Protein AF-A0A1E9HM37-F1 (afdb_monomer_lite)

Sequence (121 aa):
MDSTTADEPRATTYAVSVQAWSPYLEVWTVDGTEVTHDKINCLGQKDSVAGTLADSSIRWEGNNPMPGAGPTSPTSIEVTDDSLHVVGERETAVIDLEGQKEQHIDKCKDAGETVGKIVLG

Radius of gyration: 15.79 Å; chains: 1; bounding box: 35×24×61 Å

Secondary structure (DSSP, 8-state):
-------PPPPEEEEEEE-SSS-EEEEEEEETTEEEEEEEETT--EEEEEEEEETTEEEESSS--STT--TTPPEEEEE-SSEEEETT-S-EEES-HHHHHHHHHHHHHHTTPPPPHHHH-

Foldseek 3Di:
DDPPPDPQPDWAKWWAWDQDLWTWIWIWTDRPQKIKIWTQTQQRDIDIWIFGDDPQKTFTPFADPDPPDGGGDIWGWDDDPFWIGTPPDDDITGSCPVVNLVVNNVSCVVSVHHRHVNSVD

pLDDT: mean 89.1, std 13.13, range [44.59, 98.25]

Structure (mmCIF, N/CA/C/O backbone):
data_AF-A0A1E9HM37-F1
#
_entry.id   AF-A0A1E9HM37-F1
#
loop_
_atom_site.group_PDB
_atom_site.id
_atom_site.type_symbol
_atom_site.label_atom_id
_atom_site.label_alt_id
_atom_site.label_comp_id
_atom_site.label_asym_id
_atom_site.label_entity_id
_atom_site.label_seq_id
_atom_site.pdbx_PDB_ins_code
_atom_site.Cartn_x
_atom_site.Cartn_y
_atom_site.Cartn_z
_atom_site.occupancy
_atom_site.B_iso_or_equiv
_atom_site.auth_seq_id
_atom_site.auth_comp_id
_atom_site.auth_asym_id
_atom_site.auth_atom_id
_atom_site.pdbx_PDB_model_num
ATOM 1 N N . MET A 1 1 ? -9.759 -8.325 -40.610 1.00 47.03 1 MET A N 1
ATOM 2 C CA . MET A 1 1 ? -8.505 -8.250 -39.841 1.00 47.03 1 MET A CA 1
ATOM 3 C C . MET A 1 1 ? -8.922 -7.726 -38.488 1.00 47.03 1 MET A C 1
ATOM 5 O O . MET A 1 1 ? -9.104 -6.526 -38.352 1.00 47.03 1 MET A O 1
ATOM 9 N N . ASP A 1 2 ? -9.260 -8.640 -37.581 1.00 44.59 2 ASP A N 1
ATOM 10 C CA . ASP A 1 2 ? -9.585 -8.298 -36.199 1.00 44.59 2 ASP A CA 1
ATOM 11 C C . ASP A 1 2 ? -8.297 -7.840 -35.523 1.00 44.59 2 ASP A C 1
ATOM 13 O O . ASP A 1 2 ? -7.344 -8.610 -35.394 1.00 44.59 2 ASP A O 1
ATOM 17 N N . SER A 1 3 ? -8.246 -6.559 -35.175 1.00 49.66 3 SER A N 1
ATOM 18 C CA . SER A 1 3 ? -7.212 -6.019 -34.308 1.00 49.66 3 SER A CA 1
ATOM 19 C C . SER A 1 3 ? -7.520 -6.490 -32.893 1.00 49.66 3 SER A C 1
ATOM 21 O O . SER A 1 3 ? -8.381 -5.927 -32.224 1.00 49.66 3 SER A O 1
ATOM 23 N N . THR A 1 4 ? -6.835 -7.539 -32.446 1.00 49.56 4 THR A N 1
ATOM 24 C CA . THR A 1 4 ? -6.765 -7.891 -31.029 1.00 49.56 4 THR A CA 1
ATOM 25 C C . THR A 1 4 ? -6.090 -6.732 -30.303 1.00 49.56 4 THR A C 1
ATOM 27 O O . THR A 1 4 ? -4.872 -6.577 -30.374 1.00 49.56 4 THR A O 1
ATOM 30 N N . THR A 1 5 ? -6.877 -5.884 -29.643 1.00 52.84 5 THR A N 1
ATOM 31 C CA . THR A 1 5 ? -6.378 -5.001 -28.589 1.00 52.84 5 THR A CA 1
ATOM 32 C C . THR A 1 5 ? -5.760 -5.917 -27.540 1.00 52.84 5 THR A C 1
ATOM 34 O O . THR A 1 5 ? -6.479 -6.680 -26.898 1.00 52.84 5 THR A O 1
ATOM 37 N N . ALA A 1 6 ? -4.431 -5.939 -27.438 1.00 54.22 6 ALA A N 1
ATOM 38 C CA . ALA A 1 6 ? -3.780 -6.554 -26.293 1.00 54.22 6 ALA A CA 1
ATOM 39 C C . ALA A 1 6 ? -4.310 -5.821 -25.054 1.00 54.22 6 ALA A C 1
ATOM 41 O O . ALA A 1 6 ? -4.203 -4.598 -24.993 1.00 54.22 6 ALA A O 1
ATOM 42 N N . ASP A 1 7 ? -4.964 -6.548 -24.147 1.00 51.91 7 ASP A N 1
ATOM 43 C CA . ASP A 1 7 ? -5.344 -6.047 -22.826 1.00 51.91 7 ASP A CA 1
ATOM 44 C C . ASP A 1 7 ? -4.044 -5.540 -22.189 1.00 51.91 7 ASP A C 1
ATOM 46 O O . ASP A 1 7 ? -3.138 -6.332 -21.913 1.00 51.91 7 ASP A O 1
ATOM 50 N N . GLU A 1 8 ? -3.883 -4.222 -22.072 1.00 56.22 8 GLU A N 1
ATOM 51 C CA . GLU A 1 8 ? -2.783 -3.669 -21.290 1.00 56.22 8 GLU A CA 1
ATOM 52 C C . GLU A 1 8 ? -2.921 -4.242 -19.874 1.00 56.22 8 GLU A C 1
ATOM 54 O O . GLU A 1 8 ? -4.037 -4.248 -19.333 1.00 56.22 8 GLU A O 1
ATOM 59 N N . PRO A 1 9 ? -1.845 -4.792 -19.281 1.00 59.47 9 PRO A N 1
ATOM 60 C CA . PRO A 1 9 ? -1.922 -5.315 -17.930 1.00 59.47 9 PRO A CA 1
ATOM 61 C C . PRO A 1 9 ? -2.391 -4.182 -17.021 1.00 59.47 9 PRO A C 1
ATOM 63 O O . PRO A 1 9 ? -1.741 -3.149 -16.909 1.00 59.47 9 PRO A O 1
ATOM 66 N N . ARG A 1 10 ? -3.572 -4.350 -16.424 1.00 78.56 10 ARG A N 1
ATOM 67 C CA . ARG A 1 10 ? -4.109 -3.369 -15.485 1.00 78.56 10 ARG A CA 1
ATOM 68 C C . ARG A 1 10 ? -3.222 -3.368 -14.246 1.00 78.56 10 ARG A C 1
ATOM 70 O O . ARG A 1 10 ? -2.834 -4.438 -13.776 1.00 78.56 10 ARG A O 1
ATOM 77 N N . ALA A 1 11 ? -2.957 -2.182 -13.704 1.00 92.12 11 ALA A N 1
ATOM 78 C CA . ALA A 1 11 ? -2.282 -2.044 -12.423 1.00 92.12 11 ALA A CA 1
ATOM 79 C C . ALA A 1 11 ? -2.928 -2.963 -11.370 1.00 92.12 11 ALA A C 1
ATOM 81 O O . ALA A 1 11 ? -4.154 -2.996 -11.229 1.00 92.12 11 ALA A O 1
ATOM 82 N N . THR A 1 12 ? -2.101 -3.719 -10.647 1.00 95.75 12 THR A N 1
ATOM 83 C CA . THR A 1 12 ? -2.551 -4.619 -9.579 1.00 95.75 12 THR A CA 1
ATOM 84 C C . THR A 1 12 ? -2.255 -3.990 -8.228 1.00 95.75 12 THR A C 1
ATOM 86 O O . THR A 1 12 ? -1.149 -3.499 -7.994 1.00 95.75 12 THR A O 1
ATOM 89 N N . THR A 1 13 ? -3.246 -3.997 -7.338 1.00 97.31 13 THR A N 1
ATOM 90 C CA . THR A 1 13 ? -3.121 -3.448 -5.988 1.00 97.31 13 THR A CA 1
ATOM 91 C C . THR A 1 13 ? -3.092 -4.571 -4.963 1.00 97.31 13 THR A C 1
ATOM 93 O O . THR A 1 13 ? -3.995 -5.399 -4.936 1.00 97.31 13 THR A O 1
ATOM 96 N N . TYR A 1 14 ? -2.090 -4.547 -4.089 1.00 98.00 14 TYR A N 1
ATOM 97 C CA . TYR A 1 14 ? -1.953 -5.425 -2.934 1.00 98.00 14 TYR A CA 1
ATOM 98 C C . TYR A 1 14 ? -2.011 -4.583 -1.668 1.00 98.00 14 TYR A C 1
ATOM 100 O O . TYR A 1 14 ? -1.506 -3.463 -1.640 1.00 98.00 14 TYR A O 1
ATOM 108 N N . ALA A 1 15 ? -2.599 -5.108 -0.606 1.00 98.12 15 ALA A N 1
ATOM 109 C CA . ALA A 1 15 ? -2.700 -4.408 0.658 1.00 98.12 15 ALA A CA 1
ATOM 110 C C . ALA A 1 15 ? -2.398 -5.326 1.834 1.00 98.12 15 ALA A C 1
ATOM 112 O O . ALA A 1 15 ? -2.667 -6.527 1.790 1.00 98.12 15 ALA A O 1
ATOM 113 N N . VAL A 1 16 ? -1.870 -4.741 2.902 1.00 97.75 16 VAL A N 1
ATOM 114 C CA . VAL A 1 16 ? -1.721 -5.405 4.193 1.00 97.75 16 VAL A CA 1
ATOM 115 C C . VAL A 1 16 ? -1.957 -4.414 5.318 1.00 97.75 16 VAL A C 1
ATOM 117 O O . VAL A 1 16 ? -1.380 -3.332 5.380 1.00 97.75 16 VAL A O 1
ATOM 120 N N . SER A 1 17 ? -2.847 -4.789 6.221 1.00 97.06 17 SER A N 1
ATOM 121 C CA . SER A 1 17 ? -3.071 -4.100 7.476 1.00 97.06 17 SER A CA 1
ATOM 122 C C . SER A 1 17 ? -2.031 -4.581 8.482 1.00 97.06 17 SER A C 1
ATOM 124 O O . SER A 1 17 ? -2.012 -5.761 8.826 1.00 97.06 17 SER A O 1
ATOM 126 N N . VAL A 1 18 ? -1.197 -3.684 8.995 1.00 95.00 18 VAL A N 1
ATOM 127 C CA . VAL A 1 18 ? -0.081 -4.021 9.887 1.00 95.00 18 VAL A CA 1
ATOM 128 C C . VAL A 1 18 ? -0.408 -3.626 11.323 1.00 95.00 18 VAL A C 1
ATOM 130 O O . VAL A 1 18 ? -0.801 -2.488 11.604 1.00 95.00 18 VAL A O 1
ATOM 133 N N . GLN A 1 19 ? -0.222 -4.561 12.259 1.00 92.81 19 GLN A N 1
ATOM 134 C CA . GLN A 1 19 ? -0.304 -4.251 13.688 1.00 92.81 19 GLN A CA 1
ATOM 135 C C . GLN A 1 19 ? 1.036 -3.703 14.187 1.00 92.81 19 GLN A C 1
ATOM 137 O O . GLN A 1 19 ? 2.044 -4.404 14.229 1.00 92.81 19 GLN A O 1
ATOM 142 N N . ALA A 1 20 ? 1.024 -2.464 14.664 1.00 88.44 20 ALA A N 1
ATOM 143 C CA . ALA A 1 20 ? 2.160 -1.837 15.329 1.00 88.44 20 ALA A CA 1
ATOM 144 C C . ALA A 1 20 ? 1.681 -1.051 16.558 1.00 88.44 20 ALA A C 1
ATOM 146 O O . ALA A 1 20 ? 0.507 -1.122 16.923 1.00 88.44 20 ALA A O 1
ATOM 147 N N . TRP A 1 21 ? 2.589 -0.307 17.204 1.00 86.56 21 TRP A N 1
ATOM 148 C CA . TRP A 1 21 ? 2.214 0.634 18.273 1.00 86.56 21 TRP A CA 1
ATOM 149 C C . TRP A 1 21 ? 1.161 1.642 17.782 1.00 86.56 21 TRP A C 1
ATOM 151 O O . TRP A 1 21 ? 0.275 2.014 18.540 1.00 86.56 21 TRP A O 1
ATOM 161 N N . SER A 1 22 ? 1.272 2.021 16.505 1.00 90.56 22 SER A N 1
ATOM 162 C CA . SER A 1 22 ? 0.302 2.798 15.751 1.00 90.56 22 SER A CA 1
ATOM 163 C C . SER A 1 22 ? 0.025 2.039 14.452 1.00 90.56 22 SER A C 1
ATOM 165 O O . SER A 1 22 ? 0.944 1.923 13.631 1.00 90.56 22 SER A O 1
ATOM 167 N N . PRO A 1 23 ? -1.156 1.407 14.307 1.00 95.19 23 PRO A N 1
ATOM 168 C CA . PRO A 1 23 ? -1.494 0.607 13.136 1.00 95.19 23 PRO A CA 1
ATOM 169 C C . PRO A 1 23 ? -1.451 1.413 11.840 1.00 95.19 23 PRO A C 1
ATOM 171 O O . PRO A 1 23 ? -1.726 2.613 11.809 1.00 95.19 23 PRO A O 1
ATOM 174 N N . TYR A 1 24 ? -1.156 0.728 10.742 1.00 95.31 24 TYR A N 1
ATOM 175 C CA . TYR A 1 24 ? -1.159 1.323 9.410 1.00 95.31 24 TYR A CA 1
ATOM 176 C C . TYR A 1 24 ? -1.587 0.304 8.357 1.00 95.31 24 TYR A C 1
ATOM 178 O O . TYR A 1 24 ? -1.497 -0.903 8.569 1.00 95.31 24 TYR A O 1
ATOM 186 N N . LEU A 1 25 ? -2.079 0.809 7.234 1.00 97.06 25 LEU A N 1
ATOM 187 C CA . LEU A 1 25 ? -2.363 0.046 6.031 1.00 97.06 25 LEU A CA 1
ATOM 188 C C . LEU A 1 25 ? -1.253 0.331 5.021 1.00 97.06 25 LEU A C 1
ATOM 190 O O . LEU A 1 25 ? -1.036 1.488 4.659 1.00 97.06 25 LEU A O 1
ATOM 194 N N . GLU A 1 26 ? -0.560 -0.708 4.575 1.00 97.06 26 GLU A N 1
ATOM 195 C CA . GLU A 1 26 ? 0.307 -0.623 3.404 1.00 97.06 26 GLU A CA 1
ATOM 196 C C . GLU A 1 26 ? -0.496 -0.974 2.160 1.00 97.06 26 GLU A C 1
ATOM 198 O O . GLU A 1 26 ? -1.248 -1.952 2.150 1.00 97.06 26 GLU A O 1
ATOM 203 N N . VAL A 1 27 ? -0.329 -0.177 1.110 1.00 97.81 27 VAL A N 1
ATOM 204 C CA . VAL A 1 27 ? -0.926 -0.411 -0.201 1.00 97.81 27 VAL A CA 1
ATOM 205 C C . VAL A 1 27 ? 0.168 -0.329 -1.253 1.00 97.81 27 VAL A C 1
ATOM 207 O O . VAL A 1 27 ? 0.852 0.681 -1.393 1.00 97.81 27 VAL A O 1
ATOM 210 N N . TRP A 1 28 ? 0.309 -1.406 -2.009 1.00 97.75 28 TRP A N 1
ATOM 211 C CA . TRP A 1 28 ? 1.273 -1.577 -3.080 1.00 97.75 28 TRP A CA 1
ATOM 212 C C . TRP A 1 28 ? 0.518 -1.575 -4.399 1.00 97.75 28 TRP A C 1
ATOM 214 O O . TRP A 1 28 ? -0.363 -2.403 -4.597 1.00 97.75 28 TRP A O 1
ATOM 224 N N . THR A 1 29 ? 0.849 -0.667 -5.307 1.00 97.38 29 THR A N 1
ATOM 225 C CA . THR A 1 29 ? 0.313 -0.678 -6.673 1.00 97.38 29 THR A CA 1
ATOM 226 C C . THR A 1 29 ? 1.446 -0.990 -7.630 1.00 97.38 29 THR A C 1
ATOM 228 O O . THR A 1 29 ? 2.437 -0.266 -7.634 1.00 97.38 29 THR A O 1
ATOM 231 N N . VAL A 1 30 ? 1.304 -2.061 -8.408 1.00 96.44 30 VAL A N 1
ATOM 232 C CA . VAL A 1 30 ? 2.281 -2.505 -9.408 1.00 96.44 30 VAL A CA 1
ATOM 233 C C . VAL A 1 30 ? 1.658 -2.365 -10.793 1.00 96.44 30 VAL A C 1
ATOM 235 O O . VAL A 1 30 ? 0.661 -3.024 -11.089 1.00 96.44 30 VAL A O 1
ATOM 238 N N . ASP A 1 31 ? 2.243 -1.510 -11.627 1.00 95.44 31 ASP A N 1
ATOM 239 C CA . ASP A 1 31 ? 1.837 -1.258 -13.010 1.00 95.44 31 ASP A CA 1
ATOM 240 C C . ASP A 1 31 ? 3.029 -1.502 -13.946 1.00 95.44 31 ASP A C 1
ATOM 242 O O . ASP A 1 31 ? 3.923 -0.669 -14.109 1.00 95.44 31 ASP A O 1
ATOM 246 N N . GLY A 1 32 ? 3.116 -2.723 -14.480 1.00 93.00 32 GLY A N 1
ATOM 247 C CA . GLY A 1 32 ? 4.301 -3.184 -15.197 1.00 93.00 32 GLY A CA 1
ATOM 248 C C . GLY A 1 32 ? 5.551 -3.130 -14.311 1.00 93.00 32 GLY A C 1
ATOM 249 O O . GLY A 1 32 ? 5.715 -3.942 -13.402 1.00 93.00 32 GLY A O 1
ATOM 250 N N . THR A 1 33 ? 6.453 -2.188 -14.594 1.00 95.62 33 THR A N 1
ATOM 251 C CA . THR A 1 33 ? 7.668 -1.953 -13.795 1.00 95.62 33 THR A CA 1
ATOM 252 C C . THR A 1 33 ? 7.514 -0.832 -12.773 1.00 95.62 33 THR A C 1
ATOM 254 O O . THR A 1 33 ? 8.407 -0.640 -11.954 1.00 95.62 33 THR A O 1
ATOM 257 N N . GLU A 1 34 ? 6.442 -0.050 -12.830 1.00 97.00 34 GLU A N 1
ATOM 258 C CA . GLU A 1 34 ? 6.213 1.049 -11.898 1.00 97.00 34 GLU A CA 1
ATOM 259 C C . GLU A 1 34 ? 5.575 0.514 -10.617 1.00 97.00 34 GLU A C 1
ATOM 261 O O . GLU A 1 34 ? 4.646 -0.294 -10.651 1.00 97.00 34 GLU A O 1
ATOM 266 N N . VAL A 1 35 ? 6.093 0.950 -9.470 1.00 97.38 35 VAL A N 1
ATOM 267 C CA . VAL A 1 35 ? 5.571 0.580 -8.155 1.00 97.38 35 VAL A CA 1
ATOM 268 C C . VAL A 1 35 ? 5.285 1.837 -7.356 1.00 97.38 35 VAL A C 1
ATOM 270 O O . VAL A 1 35 ? 6.133 2.715 -7.245 1.00 97.38 35 VAL A O 1
ATOM 273 N N . THR A 1 36 ? 4.109 1.905 -6.746 1.00 97.62 36 THR A N 1
ATOM 274 C CA . THR A 1 36 ? 3.806 2.880 -5.694 1.00 97.62 36 THR A CA 1
ATOM 275 C C . THR A 1 36 ? 3.569 2.142 -4.389 1.00 97.62 36 THR A C 1
ATOM 277 O O . THR A 1 36 ? 2.794 1.187 -4.353 1.00 97.62 36 THR A O 1
ATOM 280 N N . HIS A 1 37 ? 4.220 2.594 -3.322 1.00 97.62 37 HIS A N 1
ATOM 281 C CA . HIS A 1 37 ? 3.988 2.134 -1.961 1.00 97.62 37 HIS A CA 1
ATOM 282 C C . HIS A 1 37 ? 3.406 3.270 -1.126 1.00 97.62 37 HIS A C 1
ATOM 284 O O . HIS A 1 37 ? 4.058 4.293 -0.906 1.00 97.62 37 HIS A O 1
ATOM 290 N N . ASP A 1 38 ? 2.183 3.066 -0.655 1.00 97.31 38 ASP A N 1
ATOM 291 C CA . ASP A 1 38 ? 1.465 3.973 0.223 1.00 97.31 38 ASP A CA 1
ATOM 292 C C . ASP A 1 38 ? 1.400 3.385 1.632 1.00 97.31 38 ASP A C 1
ATOM 294 O O . ASP A 1 38 ? 0.958 2.254 1.825 1.00 97.31 38 ASP A O 1
ATOM 298 N N . LYS A 1 39 ? 1.765 4.186 2.632 1.00 96.25 39 LYS A N 1
ATOM 299 C CA . LYS A 1 39 ? 1.545 3.890 4.046 1.00 96.25 39 LYS A CA 1
ATOM 300 C C . LYS A 1 39 ? 0.488 4.834 4.593 1.00 96.25 39 LYS A C 1
ATOM 302 O O . LYS A 1 39 ? 0.682 6.049 4.604 1.00 96.25 39 LYS A O 1
ATOM 307 N N . ILE A 1 40 ? -0.633 4.275 5.034 1.00 96.00 40 ILE A N 1
ATOM 308 C CA . ILE A 1 40 ? -1.802 5.025 5.495 1.00 96.00 40 ILE A CA 1
ATOM 309 C C . ILE A 1 40 ? -1.983 4.779 6.989 1.00 96.00 40 ILE A C 1
ATOM 311 O O . ILE A 1 40 ? -2.096 3.635 7.419 1.00 96.00 40 ILE A O 1
ATOM 315 N N . ASN A 1 41 ? -1.997 5.840 7.792 1.00 95.00 41 ASN A N 1
ATOM 316 C CA . ASN A 1 41 ? -2.233 5.724 9.232 1.00 95.00 41 ASN A CA 1
ATOM 317 C C . ASN A 1 41 ? -3.731 5.747 9.583 1.00 95.00 41 ASN A C 1
ATOM 319 O O . ASN A 1 41 ? -4.578 6.034 8.736 1.00 95.00 41 ASN A O 1
ATOM 323 N N . CYS A 1 42 ? -4.057 5.535 10.860 1.00 94.19 42 CYS A N 1
ATOM 324 C CA . CYS A 1 42 ? -5.438 5.540 11.351 1.00 94.19 42 CYS A CA 1
ATOM 325 C C . CYS A 1 42 ? -6.212 6.842 11.068 1.00 94.19 42 CYS A C 1
ATOM 327 O O . CYS A 1 42 ? -7.437 6.819 10.963 1.00 94.19 42 CYS A O 1
ATOM 329 N N . LEU A 1 43 ? -5.529 7.980 10.891 1.00 93.25 43 LEU A N 1
ATOM 330 C CA . LEU A 1 43 ? -6.150 9.262 10.533 1.00 93.25 43 LEU A CA 1
ATOM 331 C C . LEU A 1 43 ? -6.440 9.396 9.027 1.00 93.25 43 LEU A C 1
ATOM 333 O O . LEU A 1 43 ? -7.070 10.372 8.613 1.00 93.25 43 LEU A O 1
ATOM 337 N N . GLY A 1 44 ? -5.996 8.439 8.210 1.00 91.38 44 GLY A N 1
ATOM 338 C CA . GLY A 1 44 ? -6.076 8.483 6.752 1.00 91.38 44 GLY A CA 1
ATOM 339 C C . GLY A 1 44 ? -4.995 9.346 6.107 1.00 91.38 44 GLY A C 1
ATOM 340 O O . GLY A 1 44 ? -5.108 9.689 4.931 1.00 91.38 44 GLY A O 1
ATOM 341 N N . GLN A 1 45 ? -3.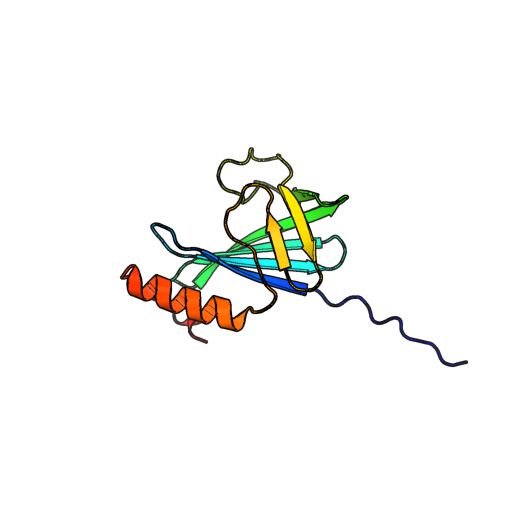962 9.734 6.859 1.00 93.44 45 GLN A N 1
ATOM 342 C CA . GLN A 1 45 ? -2.805 10.417 6.288 1.00 93.44 45 GLN A CA 1
ATOM 343 C C . GLN A 1 45 ? -1.951 9.396 5.551 1.00 93.44 45 GLN A C 1
ATOM 345 O O . GLN A 1 45 ? -1.745 8.290 6.050 1.00 93.44 45 GLN A O 1
ATOM 350 N N . LYS A 1 46 ? -1.475 9.787 4.371 1.00 94.75 46 LYS A N 1
ATOM 351 C CA . LYS A 1 46 ? -0.801 8.904 3.431 1.00 94.75 46 LYS A CA 1
ATOM 352 C C . LYS A 1 46 ? 0.600 9.408 3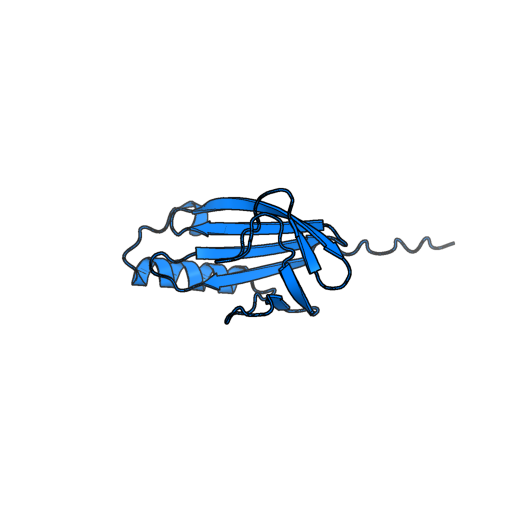.124 1.00 94.75 46 LYS A C 1
ATOM 354 O O . LYS A 1 46 ? 0.741 10.514 2.604 1.00 94.75 46 LYS A O 1
ATOM 359 N N . ASP A 1 47 ? 1.583 8.552 3.365 1.00 95.38 47 ASP A N 1
ATOM 360 C CA . ASP A 1 47 ? 2.955 8.722 2.897 1.00 95.38 47 ASP A CA 1
ATOM 361 C C . ASP A 1 47 ? 3.169 7.817 1.681 1.00 95.38 47 ASP A C 1
ATOM 363 O O . ASP A 1 47 ? 2.951 6.611 1.766 1.00 95.38 47 ASP A O 1
ATOM 367 N N . SER A 1 48 ? 3.559 8.400 0.547 1.00 96.31 48 SER A N 1
ATOM 368 C CA . SER A 1 48 ? 3.656 7.708 -0.743 1.00 96.31 48 SER A CA 1
ATOM 369 C C . SER A 1 48 ? 5.084 7.746 -1.271 1.00 96.31 48 SER A C 1
ATOM 371 O O . SER A 1 48 ? 5.706 8.811 -1.277 1.00 96.31 48 SER A O 1
ATOM 373 N N . VAL A 1 49 ? 5.597 6.602 -1.724 1.00 96.56 49 VAL A N 1
ATOM 374 C CA . VAL A 1 49 ? 6.919 6.485 -2.352 1.00 96.56 49 VAL A CA 1
ATOM 375 C C . VAL A 1 49 ? 6.797 5.679 -3.641 1.00 96.56 49 VAL A C 1
ATOM 377 O O . VAL A 1 49 ? 6.252 4.576 -3.645 1.00 96.56 49 VAL A O 1
ATOM 380 N N . ALA A 1 50 ? 7.320 6.231 -4.733 1.00 97.44 50 ALA A N 1
ATOM 381 C CA . ALA A 1 50 ? 7.394 5.556 -6.022 1.00 97.44 50 ALA A CA 1
ATOM 382 C C . ALA A 1 50 ? 8.693 4.751 -6.148 1.00 97.44 50 ALA A C 1
ATOM 384 O O . ALA A 1 50 ? 9.698 5.049 -5.500 1.00 97.44 50 ALA A O 1
ATOM 385 N N . GLY A 1 51 ? 8.695 3.732 -6.995 1.00 96.88 51 GLY A N 1
ATOM 386 C CA . GLY A 1 51 ? 9.865 2.924 -7.291 1.00 96.88 51 GLY A CA 1
ATOM 387 C C . GLY A 1 51 ? 9.734 2.176 -8.609 1.00 96.88 51 GLY A C 1
ATOM 388 O O . GLY A 1 51 ? 8.679 2.141 -9.236 1.00 96.88 51 GLY A O 1
ATOM 389 N N . THR A 1 52 ? 10.835 1.562 -9.024 1.00 97.50 52 THR A N 1
ATOM 390 C CA . THR A 1 52 ? 10.904 0.738 -10.231 1.00 97.50 52 THR A CA 1
ATOM 391 C C . THR A 1 52 ? 11.232 -0.701 -9.860 1.00 97.50 52 THR A C 1
ATOM 393 O O . THR A 1 52 ? 12.248 -0.953 -9.209 1.00 97.50 52 THR A O 1
ATOM 396 N N . LEU A 1 53 ? 10.392 -1.638 -10.292 1.00 96.31 53 LEU A N 1
ATOM 397 C CA . LEU A 1 53 ? 10.584 -3.077 -10.167 1.00 96.31 53 LEU A CA 1
ATOM 398 C C . LEU A 1 53 ? 11.454 -3.609 -11.314 1.00 96.31 53 LEU A C 1
ATOM 400 O O . LEU A 1 53 ? 11.124 -3.450 -12.488 1.00 96.31 53 LEU A O 1
ATOM 404 N N . ALA A 1 54 ? 12.548 -4.280 -10.963 1.00 94.44 54 ALA A N 1
ATOM 405 C CA . ALA A 1 54 ? 13.399 -5.035 -11.875 1.00 94.44 54 ALA A CA 1
ATOM 406 C C . ALA A 1 54 ? 13.917 -6.296 -11.170 1.00 94.44 54 ALA A C 1
ATOM 408 O O . ALA A 1 54 ? 14.367 -6.219 -10.029 1.00 94.44 54 ALA A O 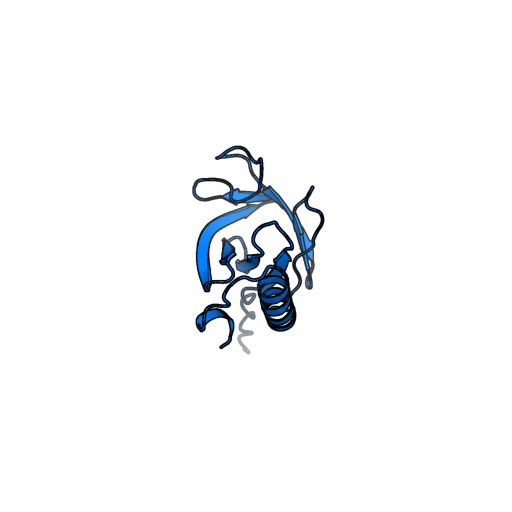1
ATOM 409 N N . ASP A 1 55 ? 13.852 -7.452 -11.834 1.00 91.00 55 ASP A N 1
ATOM 410 C CA . ASP A 1 55 ? 14.385 -8.730 -11.332 1.00 91.00 55 ASP A CA 1
ATOM 411 C C . ASP A 1 55 ? 13.961 -9.069 -9.886 1.00 91.00 55 ASP A C 1
ATOM 413 O O . ASP A 1 55 ? 14.769 -9.499 -9.065 1.00 91.00 55 ASP A O 1
ATOM 417 N N . SER A 1 56 ? 12.674 -8.884 -9.565 1.00 94.38 56 SER A N 1
ATOM 418 C CA . SER A 1 56 ? 12.105 -9.108 -8.217 1.00 94.38 56 SER A CA 1
ATOM 419 C C . SER A 1 56 ? 12.657 -8.166 -7.137 1.00 94.38 56 SER A C 1
ATOM 421 O O . SER A 1 56 ? 12.651 -8.468 -5.943 1.00 94.38 56 SER A O 1
ATOM 423 N N . SER A 1 57 ? 13.148 -6.997 -7.545 1.00 96.38 57 SER A N 1
ATOM 424 C CA . SER A 1 57 ? 13.671 -5.982 -6.646 1.00 96.38 57 SER A CA 1
ATOM 425 C C . SER A 1 57 ? 13.157 -4.593 -7.004 1.00 96.38 57 SER A C 1
ATOM 427 O O . SER A 1 57 ? 13.143 -4.204 -8.169 1.00 96.38 57 SER A O 1
ATOM 429 N N . ILE A 1 58 ? 12.742 -3.829 -5.997 1.00 97.25 58 ILE A N 1
ATOM 430 C CA . ILE A 1 58 ? 12.290 -2.451 -6.162 1.00 97.25 58 ILE A CA 1
ATOM 431 C C . ILE A 1 58 ? 13.435 -1.505 -5.836 1.00 97.25 58 ILE A C 1
ATOM 433 O O . ILE A 1 58 ? 14.023 -1.548 -4.750 1.00 97.25 58 ILE A O 1
ATOM 437 N N . ARG A 1 59 ? 13.703 -0.589 -6.762 1.00 96.50 59 ARG A N 1
ATOM 438 C CA . ARG A 1 59 ? 14.536 0.584 -6.528 1.00 96.50 59 ARG A CA 1
ATOM 439 C C . ARG A 1 59 ? 13.647 1.802 -6.306 1.00 96.50 59 ARG A C 1
ATOM 441 O O . ARG A 1 59 ? 12.944 2.218 -7.218 1.00 96.50 59 ARG A O 1
ATOM 448 N N . TRP A 1 60 ? 13.707 2.374 -5.110 1.00 96.12 60 TRP A N 1
ATOM 449 C CA . TRP A 1 60 ? 12.858 3.497 -4.716 1.00 96.12 60 TRP A CA 1
ATOM 450 C C . TRP A 1 60 ? 13.350 4.843 -5.247 1.00 96.12 60 TRP A C 1
ATOM 452 O O . TRP A 1 60 ? 14.553 5.117 -5.313 1.00 96.12 60 TRP A O 1
ATOM 462 N N . GLU A 1 61 ? 12.396 5.706 -5.572 1.00 93.75 61 GLU A N 1
ATOM 463 C CA . GLU A 1 61 ? 12.594 7.125 -5.821 1.00 93.75 61 GLU A CA 1
ATOM 464 C C . GLU A 1 61 ? 12.701 7.851 -4.475 1.00 93.75 61 GLU A C 1
ATOM 466 O O . GLU A 1 61 ? 11.723 8.316 -3.895 1.00 93.75 61 GLU A O 1
ATOM 471 N N . GLY A 1 62 ? 13.919 7.914 -3.941 1.00 89.69 62 GLY A N 1
ATOM 472 C CA . GLY A 1 62 ? 14.196 8.546 -2.653 1.00 89.69 62 GLY A CA 1
ATOM 473 C C . GLY A 1 62 ? 14.508 7.529 -1.565 1.00 89.69 62 GLY A C 1
ATOM 474 O O . GLY A 1 62 ? 15.238 6.571 -1.809 1.00 89.69 62 GLY A O 1
ATOM 475 N N . ASN A 1 63 ? 14.020 7.784 -0.350 1.00 91.56 63 ASN A N 1
ATOM 476 C CA . ASN A 1 63 ? 14.288 6.915 0.792 1.00 91.56 63 ASN A CA 1
ATOM 477 C C . ASN A 1 63 ? 13.485 5.620 0.675 1.00 91.56 63 ASN A C 1
ATOM 479 O O . ASN A 1 63 ? 12.275 5.663 0.461 1.00 91.56 63 ASN A O 1
ATOM 483 N N . ASN A 1 64 ? 14.148 4.486 0.893 1.00 93.50 64 ASN A N 1
ATOM 484 C CA . ASN A 1 64 ? 13.470 3.203 1.016 1.00 93.50 64 ASN A CA 1
ATOM 485 C C . ASN A 1 64 ? 12.428 3.257 2.162 1.00 93.50 64 ASN A C 1
ATOM 487 O O . ASN A 1 64 ? 12.807 3.567 3.296 1.00 93.50 64 ASN A O 1
ATOM 491 N N . PRO A 1 65 ? 11.136 2.977 1.889 1.00 91.62 65 PRO A N 1
ATOM 492 C CA . PRO A 1 65 ? 10.074 3.027 2.891 1.00 91.62 65 PRO A CA 1
ATOM 493 C C . PRO A 1 65 ? 10.085 1.843 3.874 1.00 91.62 65 PRO A C 1
ATOM 495 O O . PRO A 1 65 ? 9.340 1.870 4.854 1.00 91.62 65 PRO A O 1
ATOM 498 N N . MET A 1 66 ? 10.907 0.816 3.640 1.00 91.06 66 MET A N 1
ATOM 499 C CA . MET A 1 66 ? 10.968 -0.378 4.483 1.00 91.06 66 MET A CA 1
ATOM 500 C C . MET A 1 66 ? 11.703 -0.119 5.808 1.00 91.06 66 MET A C 1
ATOM 502 O O . MET A 1 66 ? 12.775 0.503 5.817 1.00 91.06 66 MET A O 1
ATOM 506 N N . PRO A 1 67 ? 11.184 -0.618 6.945 1.00 84.12 67 PRO A N 1
ATOM 507 C CA . PRO A 1 67 ? 11.820 -0.445 8.246 1.00 84.12 67 PRO A CA 1
ATOM 508 C C . PRO A 1 67 ? 13.258 -0.983 8.276 1.00 84.12 67 PRO A C 1
ATOM 510 O O . PRO A 1 67 ? 13.530 -2.125 7.925 1.00 84.12 67 PRO A O 1
ATOM 513 N N . GLY A 1 68 ? 14.207 -0.163 8.732 1.00 82.88 68 GLY A N 1
ATOM 514 C CA . GLY A 1 68 ? 15.609 -0.576 8.888 1.00 82.88 68 GLY A CA 1
ATOM 515 C C . GLY A 1 68 ? 16.407 -0.696 7.583 1.00 82.88 68 GLY A C 1
ATOM 516 O O . GLY A 1 68 ? 17.608 -0.971 7.644 1.00 82.88 68 GLY A O 1
ATOM 517 N N . ALA A 1 69 ? 15.794 -0.445 6.423 1.00 86.62 69 ALA A N 1
ATOM 518 C CA . ALA A 1 69 ? 16.508 -0.381 5.157 1.00 86.62 69 ALA A CA 1
ATOM 519 C C . ALA A 1 69 ? 17.383 0.882 5.070 1.00 86.62 69 ALA A C 1
ATOM 521 O O . ALA A 1 69 ? 17.042 1.955 5.574 1.00 86.62 69 ALA A O 1
ATOM 522 N N . GLY A 1 70 ? 18.535 0.765 4.403 1.00 84.75 70 GLY A N 1
ATOM 523 C CA . GLY A 1 70 ? 19.347 1.931 4.067 1.00 84.75 70 GLY A CA 1
ATOM 524 C C . GLY A 1 70 ? 18.632 2.811 3.028 1.00 84.75 70 GLY A C 1
ATOM 525 O O . GLY A 1 70 ? 17.946 2.260 2.167 1.00 84.75 70 GLY A O 1
ATOM 526 N N . PRO A 1 71 ? 18.838 4.146 3.023 1.00 83.06 71 PRO A N 1
ATOM 527 C CA . PRO A 1 71 ? 18.082 5.082 2.181 1.00 83.06 71 PRO A CA 1
ATOM 528 C C . PRO A 1 71 ? 18.003 4.703 0.699 1.00 83.06 71 PRO A C 1
ATOM 530 O O . PRO A 1 71 ? 16.966 4.881 0.083 1.00 83.06 71 PRO A O 1
ATOM 533 N N . THR A 1 72 ? 19.078 4.149 0.139 1.00 83.56 72 THR A N 1
ATOM 534 C CA . THR A 1 72 ? 19.186 3.772 -1.280 1.00 83.56 72 THR A CA 1
ATOM 535 C C . THR A 1 72 ? 19.240 2.261 -1.506 1.00 83.56 72 THR A C 1
ATOM 537 O O . THR A 1 72 ? 19.552 1.812 -2.610 1.00 83.56 72 THR A O 1
ATOM 540 N N . SER A 1 73 ? 18.998 1.463 -0.461 1.00 91.56 73 SER A N 1
ATOM 541 C CA . SER A 1 73 ? 18.996 0.004 -0.588 1.00 91.56 73 SER A CA 1
ATOM 542 C C . SER A 1 73 ? 17.770 -0.433 -1.385 1.00 91.56 73 SER A C 1
ATOM 544 O O . SER A 1 73 ? 16.693 0.122 -1.164 1.00 91.56 73 SER A O 1
ATOM 546 N N . PRO A 1 74 ? 17.897 -1.402 -2.300 1.00 93.69 74 PRO A N 1
ATOM 547 C CA . PRO A 1 74 ? 16.736 -1.955 -2.973 1.00 93.69 74 PRO A CA 1
ATOM 548 C C . PRO A 1 74 ? 15.919 -2.834 -2.012 1.00 93.69 74 PRO A C 1
ATOM 550 O O . PRO A 1 74 ? 16.458 -3.369 -1.040 1.00 93.69 74 PRO A O 1
ATOM 553 N N . THR A 1 75 ? 14.629 -3.002 -2.295 1.00 96.25 75 THR A N 1
ATOM 554 C CA . THR A 1 75 ? 13.743 -3.925 -1.567 1.00 96.25 75 THR A CA 1
ATOM 555 C C . THR A 1 75 ? 13.548 -5.184 -2.397 1.00 96.25 75 THR A C 1
ATOM 557 O O . THR A 1 75 ? 13.131 -5.093 -3.545 1.00 96.25 75 THR A O 1
ATOM 560 N N . SER A 1 76 ? 13.854 -6.358 -1.848 1.00 96.50 76 SER A N 1
ATOM 561 C CA . SER A 1 76 ? 13.578 -7.631 -2.533 1.00 96.50 76 SER A CA 1
ATOM 562 C C . SER A 1 76 ? 12.135 -8.050 -2.275 1.00 96.50 76 SER A C 1
ATOM 564 O O . SER A 1 76 ? 11.683 -7.988 -1.130 1.00 96.50 76 SER A O 1
ATOM 566 N N . ILE A 1 77 ? 11.428 -8.463 -3.322 1.00 96.75 77 ILE A N 1
ATOM 567 C CA . ILE A 1 77 ? 10.023 -8.863 -3.250 1.00 96.75 77 ILE A CA 1
ATOM 568 C C . ILE A 1 77 ? 9.786 -10.181 -3.983 1.00 96.75 77 ILE A C 1
ATOM 570 O O . ILE A 1 77 ? 10.517 -10.535 -4.901 1.00 96.75 77 ILE A O 1
ATOM 574 N N . GLU A 1 78 ? 8.714 -10.863 -3.618 1.00 96.62 78 GLU A N 1
ATOM 575 C CA . GLU A 1 78 ? 8.142 -11.987 -4.347 1.00 96.62 78 GLU A CA 1
ATOM 576 C C . GLU A 1 78 ? 6.698 -11.612 -4.689 1.00 96.62 78 GLU A C 1
ATOM 578 O O . GLU A 1 78 ? 5.933 -11.238 -3.801 1.00 96.62 78 GLU A O 1
ATOM 583 N N . VAL A 1 79 ? 6.335 -11.650 -5.973 1.00 93.75 79 VAL A N 1
ATOM 584 C CA . VAL A 1 79 ? 4.998 -11.260 -6.450 1.00 93.75 79 VAL A CA 1
ATOM 585 C C . VAL A 1 79 ? 4.346 -12.448 -7.144 1.00 93.75 79 VAL A C 1
ATOM 587 O O . VAL A 1 79 ? 4.948 -13.067 -8.024 1.00 93.75 79 VAL A O 1
ATOM 590 N N . THR A 1 80 ? 3.115 -12.745 -6.749 1.00 93.25 80 THR A N 1
ATOM 591 C CA . THR A 1 80 ? 2.196 -13.683 -7.402 1.00 93.25 80 THR A CA 1
ATOM 592 C C . THR A 1 80 ? 0.964 -12.925 -7.891 1.00 93.25 80 THR A C 1
ATOM 594 O O . THR A 1 80 ? 0.795 -11.748 -7.590 1.00 93.25 80 THR A O 1
ATOM 597 N N . ASP A 1 81 ? 0.073 -13.601 -8.616 1.00 90.75 81 ASP A N 1
ATOM 598 C CA . ASP A 1 81 ? -1.167 -12.985 -9.114 1.00 90.75 81 ASP A CA 1
ATOM 599 C C . ASP A 1 81 ? -2.088 -12.474 -7.982 1.00 90.75 81 ASP A C 1
ATOM 601 O O . ASP A 1 81 ? -2.939 -11.616 -8.208 1.00 90.75 81 ASP A O 1
ATOM 605 N N . ASP A 1 82 ? -1.945 -13.010 -6.766 1.00 95.31 82 ASP A N 1
ATOM 606 C CA . ASP A 1 82 ? -2.805 -12.742 -5.610 1.00 95.31 82 ASP A CA 1
ATOM 607 C C . ASP A 1 82 ? -2.085 -12.116 -4.406 1.00 95.31 82 ASP A C 1
ATOM 609 O O . ASP A 1 82 ? -2.751 -11.659 -3.468 1.00 95.31 82 ASP A O 1
ATOM 613 N N . SER A 1 83 ? -0.749 -12.069 -4.414 1.00 96.56 83 SER A N 1
ATOM 614 C CA . SER A 1 83 ? 0.032 -11.626 -3.263 1.00 96.56 83 SER A CA 1
ATOM 615 C C .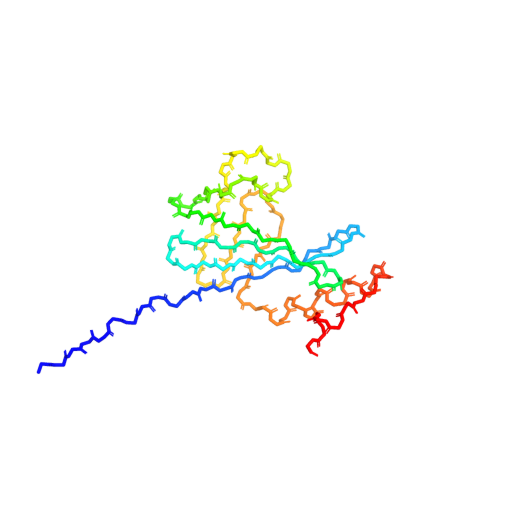 SER A 1 83 ? 1.361 -10.949 -3.611 1.00 96.56 83 SER A C 1
ATOM 617 O O . SER A 1 83 ? 1.962 -11.187 -4.656 1.00 96.56 83 SER A O 1
ATOM 619 N N . LEU A 1 84 ? 1.838 -10.111 -2.691 1.00 97.44 84 LEU A N 1
ATOM 620 C CA . LEU A 1 84 ? 3.153 -9.484 -2.711 1.00 97.44 84 LEU A CA 1
ATOM 621 C C . LEU A 1 84 ? 3.801 -9.656 -1.337 1.00 97.44 84 LEU A C 1
ATOM 623 O O . LEU A 1 84 ? 3.283 -9.186 -0.322 1.00 97.44 84 LEU A O 1
ATOM 627 N N . HIS A 1 85 ? 4.953 -10.318 -1.304 1.00 96.88 85 HIS A N 1
ATOM 628 C CA . HIS A 1 85 ? 5.743 -10.531 -0.099 1.00 96.88 85 HIS A CA 1
ATOM 629 C C . HIS A 1 85 ? 7.057 -9.753 -0.178 1.00 96.88 85 HIS A C 1
ATOM 631 O O . HIS A 1 85 ? 7.806 -9.878 -1.144 1.00 96.88 85 HIS A O 1
ATOM 637 N N . VAL A 1 86 ? 7.359 -8.958 0.849 1.00 95.12 86 VAL A N 1
ATOM 638 C CA . VAL A 1 86 ? 8.674 -8.329 1.003 1.00 95.12 86 VAL A CA 1
ATOM 639 C C . VAL A 1 86 ? 9.588 -9.294 1.750 1.00 95.12 86 VAL A C 1
ATOM 641 O O . VAL A 1 86 ? 9.283 -9.713 2.866 1.00 95.12 86 VAL A O 1
ATOM 644 N N . VAL A 1 87 ? 10.737 -9.625 1.161 1.00 92.56 87 VAL A N 1
ATOM 645 C CA . VAL A 1 87 ? 11.676 -10.582 1.759 1.00 92.56 87 VAL A CA 1
ATOM 646 C C . VAL A 1 87 ? 12.187 -10.051 3.100 1.00 92.56 87 VAL A C 1
ATOM 648 O O . VAL A 1 87 ? 12.856 -9.019 3.161 1.00 92.56 87 VAL A O 1
ATOM 651 N N . GLY A 1 88 ? 11.919 -10.800 4.171 1.00 88.06 88 GLY A N 1
ATOM 652 C CA . GLY A 1 88 ? 12.322 -10.461 5.539 1.00 88.06 88 GLY A CA 1
ATOM 653 C C . GLY A 1 88 ? 11.218 -9.823 6.385 1.00 88.06 88 GLY A C 1
ATOM 654 O O . GLY A 1 88 ? 11.362 -9.779 7.609 1.00 88.06 88 GLY A O 1
ATOM 655 N N . GLU A 1 89 ? 10.110 -9.407 5.772 1.00 89.44 89 GLU A N 1
ATOM 656 C CA . GLU A 1 89 ? 8.909 -8.995 6.495 1.00 89.44 89 GLU A CA 1
ATOM 657 C C . GLU A 1 89 ? 8.073 -10.209 6.916 1.00 89.44 89 GLU A C 1
ATOM 659 O O . GLU A 1 89 ? 8.236 -11.322 6.415 1.00 89.44 89 GLU A O 1
ATOM 664 N N . ARG A 1 90 ? 7.197 -10.024 7.908 1.00 88.25 90 ARG A N 1
ATOM 665 C CA . ARG A 1 90 ? 6.364 -11.121 8.438 1.00 88.25 90 ARG A CA 1
ATOM 666 C C . ARG A 1 90 ? 5.034 -11.271 7.726 1.00 88.25 90 ARG A C 1
ATOM 668 O O . ARG A 1 90 ? 4.475 -12.364 7.704 1.00 88.25 90 ARG A O 1
ATOM 675 N N . GLU A 1 91 ? 4.499 -10.166 7.238 1.00 92.2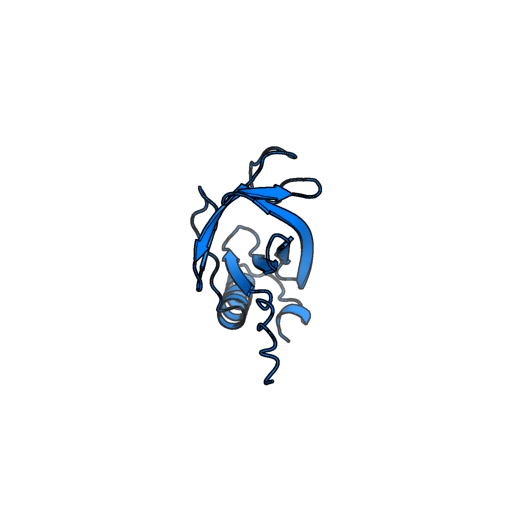5 91 GLU A N 1
ATOM 676 C CA . GLU A 1 91 ? 3.170 -10.112 6.655 1.00 92.25 91 GLU A CA 1
ATOM 677 C C . GLU A 1 91 ? 3.283 -10.097 5.125 1.00 92.25 91 GLU A C 1
ATOM 679 O O . GLU A 1 91 ? 4.340 -9.836 4.551 1.00 92.25 91 GLU A O 1
ATOM 684 N N . THR A 1 92 ? 2.201 -10.476 4.455 1.00 96.25 92 THR A N 1
ATOM 685 C CA . THR A 1 92 ? 2.126 -10.550 2.993 1.00 96.25 92 THR A CA 1
ATOM 686 C C . THR A 1 92 ? 0.948 -9.704 2.546 1.00 96.25 92 THR A C 1
ATOM 688 O O . THR A 1 92 ? -0.145 -9.836 3.100 1.00 96.25 92 THR A O 1
ATOM 691 N N . ALA A 1 93 ? 1.176 -8.832 1.569 1.00 97.56 93 ALA A N 1
ATOM 692 C CA . ALA A 1 93 ? 0.127 -8.032 0.967 1.00 97.56 93 ALA A CA 1
ATOM 693 C C . ALA A 1 93 ? -0.686 -8.880 -0.011 1.00 97.56 93 ALA A C 1
ATOM 695 O O . ALA A 1 93 ? -0.134 -9.705 -0.731 1.00 97.56 93 ALA A O 1
ATOM 696 N N . VAL A 1 94 ? -2.001 -8.687 -0.030 1.00 98.25 94 VAL A N 1
ATOM 697 C CA . VAL A 1 94 ? -2.946 -9.466 -0.844 1.00 98.25 94 VAL A CA 1
ATOM 698 C C . VAL A 1 94 ? -3.847 -8.546 -1.654 1.00 98.25 94 VAL A C 1
ATOM 700 O O . VAL A 1 94 ? -4.049 -7.395 -1.280 1.00 98.25 94 VAL A O 1
ATOM 703 N N . ILE A 1 95 ? -4.443 -9.049 -2.734 1.00 96.75 95 ILE A N 1
ATOM 704 C CA . ILE A 1 95 ? -5.340 -8.261 -3.604 1.00 96.75 95 ILE A CA 1
ATOM 705 C C . ILE A 1 95 ? -6.685 -7.854 -2.958 1.00 96.75 95 ILE A C 1
ATOM 707 O O . ILE A 1 95 ? -7.476 -7.125 -3.557 1.00 96.75 95 ILE A O 1
ATOM 711 N N . ASP A 1 96 ? -6.955 -8.294 -1.726 1.00 95.94 96 ASP A N 1
ATOM 712 C CA . ASP A 1 96 ? -8.152 -7.945 -0.950 1.00 95.94 96 ASP A CA 1
ATOM 713 C C . ASP A 1 96 ? -7.997 -6.602 -0.213 1.00 95.94 96 ASP A C 1
ATOM 715 O O . ASP A 1 96 ? -7.834 -6.536 1.007 1.00 95.94 96 ASP A O 1
ATOM 719 N N . LEU A 1 97 ? -8.027 -5.501 -0.969 1.00 94.44 97 LEU A N 1
ATOM 720 C CA . LEU A 1 97 ? -7.884 -4.155 -0.406 1.00 94.44 97 LEU A CA 1
ATOM 721 C C . LEU A 1 97 ? -8.978 -3.822 0.620 1.00 94.44 97 LEU A C 1
ATOM 723 O O . LEU A 1 97 ? -8.679 -3.243 1.664 1.00 94.44 97 LEU A O 1
ATOM 727 N N . GLU A 1 98 ? -10.236 -4.159 0.334 1.00 94.31 98 GLU A N 1
ATOM 728 C CA . GLU A 1 98 ? -11.356 -3.813 1.216 1.00 94.31 98 GLU A CA 1
ATOM 729 C C . GLU A 1 98 ? -11.305 -4.612 2.523 1.00 94.31 98 GLU A C 1
ATOM 731 O O . GLU A 1 98 ? -11.409 -4.015 3.595 1.00 94.31 98 GLU A O 1
ATOM 736 N N . GLY A 1 99 ? -11.012 -5.917 2.473 1.00 95.31 99 GLY A N 1
ATOM 737 C CA . GLY A 1 99 ? -10.822 -6.710 3.687 1.00 95.31 99 GLY A CA 1
ATOM 738 C C . GLY A 1 99 ? -9.653 -6.214 4.543 1.00 95.31 99 GLY A C 1
ATOM 739 O O . GLY A 1 99 ? -9.735 -6.203 5.773 1.00 95.31 99 GLY A O 1
ATOM 740 N N . GLN A 1 100 ? -8.572 -5.727 3.925 1.00 97.19 100 GLN A N 1
ATOM 741 C CA . GLN A 1 100 ? -7.448 -5.136 4.661 1.00 97.19 100 GLN A CA 1
ATOM 742 C C . GLN A 1 100 ? -7.783 -3.756 5.245 1.00 97.19 100 GLN A C 1
ATOM 744 O O . GLN A 1 100 ? -7.342 -3.443 6.353 1.00 97.19 100 GLN A O 1
ATOM 749 N N . LYS A 1 101 ? -8.610 -2.945 4.573 1.00 95.00 101 LYS A N 1
ATOM 750 C CA . LYS A 1 101 ? -9.139 -1.693 5.142 1.00 95.00 101 LYS A CA 1
ATOM 751 C C . LYS A 1 101 ? -10.016 -1.954 6.363 1.00 95.00 101 LYS A C 1
ATOM 753 O O . LYS A 1 101 ? -9.820 -1.299 7.384 1.00 95.00 101 LYS A O 1
ATOM 758 N N . GLU A 1 102 ? -10.929 -2.921 6.294 1.00 95.12 102 GLU A N 1
ATOM 759 C CA . GLU A 1 102 ? -11.769 -3.310 7.434 1.00 95.12 102 GLU A CA 1
ATOM 760 C C . GLU A 1 102 ? -10.910 -3.751 8.628 1.00 95.12 102 GLU A C 1
ATOM 762 O O . GLU A 1 102 ? -11.057 -3.226 9.734 1.00 95.12 102 GLU A O 1
ATOM 767 N N . GLN A 1 103 ? -9.920 -4.617 8.389 1.00 95.88 103 GLN A N 1
ATOM 768 C CA . GLN A 1 103 ? -8.967 -5.022 9.426 1.00 95.88 103 GLN A CA 1
ATOM 769 C C . GLN A 1 103 ? -8.167 -3.844 9.988 1.00 95.88 103 GLN A C 1
ATOM 771 O O . GLN A 1 103 ? -7.885 -3.797 11.182 1.00 95.88 103 GLN A O 1
ATOM 776 N N . HIS A 1 104 ? -7.758 -2.895 9.144 1.00 95.56 104 HIS A N 1
ATOM 777 C CA . HIS A 1 104 ? -7.047 -1.698 9.589 1.00 95.56 104 HIS A CA 1
ATOM 778 C C . HIS A 1 104 ? -7.914 -0.832 10.509 1.00 95.56 104 HIS A C 1
ATOM 780 O O . HIS A 1 104 ? -7.448 -0.429 11.574 1.00 95.56 104 HIS A O 1
ATOM 786 N N . ILE A 1 105 ? -9.185 -0.617 10.156 1.00 93.88 105 ILE A N 1
ATOM 787 C CA . ILE A 1 105 ? -10.150 0.106 10.994 1.00 93.88 105 ILE A CA 1
ATOM 788 C C . ILE A 1 105 ? -10.266 -0.551 12.373 1.00 93.88 105 ILE A C 1
ATOM 790 O O . ILE A 1 105 ? -10.252 0.150 13.387 1.00 93.88 105 ILE A O 1
ATOM 794 N N . ASP A 1 106 ? -10.367 -1.877 12.426 1.00 94.56 106 ASP A N 1
ATOM 795 C CA . ASP A 1 106 ? -10.501 -2.593 13.694 1.00 94.56 106 ASP A CA 1
ATOM 796 C C . ASP A 1 106 ? -9.218 -2.527 14.532 1.00 94.56 106 ASP A C 1
ATOM 798 O O . ASP A 1 106 ? -9.291 -2.183 15.711 1.00 94.56 106 ASP A O 1
ATOM 802 N N . LYS A 1 107 ? -8.034 -2.678 13.923 1.00 95.38 107 LYS A N 1
ATOM 803 C CA . LYS A 1 107 ? -6.752 -2.474 14.625 1.00 95.38 107 LYS A CA 1
ATOM 804 C C . LYS A 1 107 ? -6.613 -1.059 15.184 1.00 95.38 107 LYS A C 1
ATOM 806 O O . LYS A 1 107 ? -6.123 -0.886 16.298 1.00 95.38 107 LYS A O 1
ATOM 811 N N . CYS A 1 108 ? -7.055 -0.043 14.443 1.00 93.94 108 CYS A N 1
ATOM 812 C CA . CYS A 1 108 ? -7.048 1.339 14.922 1.00 93.94 108 CYS A CA 1
ATOM 813 C C . CYS A 1 108 ? -7.954 1.529 16.145 1.00 93.94 108 CYS A C 1
ATOM 815 O O . CYS A 1 108 ? -7.541 2.162 17.117 1.00 93.94 108 CYS A O 1
ATOM 817 N N . LYS A 1 109 ? -9.163 0.949 16.137 1.00 92.12 109 LYS A N 1
ATOM 818 C CA . LYS A 1 109 ? -10.064 0.979 17.301 1.00 92.12 109 LYS A CA 1
ATOM 819 C C . LYS A 1 109 ? -9.454 0.254 18.502 1.00 92.12 109 LYS A C 1
ATOM 821 O O . LYS A 1 109 ? -9.508 0.786 19.609 1.00 92.12 109 LYS A O 1
ATOM 826 N N . ASP A 1 110 ? -8.851 -0.913 18.283 1.00 92.69 110 ASP A N 1
ATOM 827 C CA . ASP A 1 110 ? -8.223 -1.722 19.334 1.00 92.69 110 ASP A CA 1
ATOM 828 C C . ASP A 1 110 ? -7.006 -1.023 19.958 1.00 92.69 110 ASP A C 1
ATOM 830 O O . ASP A 1 110 ? -6.771 -1.127 21.162 1.00 92.69 110 ASP A O 1
ATOM 834 N N . ALA A 1 111 ? -6.266 -0.244 19.163 1.00 90.69 111 ALA A N 1
ATOM 835 C CA . ALA A 1 111 ? -5.181 0.613 19.638 1.00 90.69 111 ALA A CA 1
ATOM 836 C C . ALA A 1 111 ? -5.673 1.874 20.383 1.00 90.69 111 ALA A C 1
ATOM 838 O O . ALA A 1 111 ? -4.863 2.626 20.927 1.00 90.69 111 ALA A O 1
ATOM 839 N N . GLY A 1 112 ? -6.988 2.124 20.424 1.00 88.38 112 GLY A N 1
ATOM 840 C CA . GLY A 1 112 ? -7.573 3.339 20.993 1.00 88.38 112 GLY A CA 1
ATOM 841 C C . GLY A 1 112 ? -7.343 4.589 20.139 1.00 88.38 112 GLY A C 1
ATOM 842 O O . GLY A 1 112 ? -7.488 5.708 20.637 1.00 88.38 112 GLY A O 1
ATOM 843 N N . GLU A 1 113 ? -6.977 4.423 18.866 1.00 86.94 113 GLU A N 1
ATOM 844 C CA . GLU A 1 113 ? -6.763 5.526 17.937 1.00 86.94 113 GLU A CA 1
ATOM 845 C C . GLU A 1 113 ? -8.078 6.032 17.332 1.00 86.94 113 GLU A C 1
ATOM 847 O O . GLU A 1 113 ? -9.064 5.310 17.167 1.00 86.94 113 GLU A O 1
ATOM 852 N N . THR A 1 114 ? -8.097 7.318 16.972 1.00 84.75 114 THR A N 1
ATOM 853 C CA . THR A 1 114 ? -9.216 7.883 16.211 1.00 84.75 114 THR A CA 1
ATOM 854 C C . THR A 1 114 ? -9.110 7.436 14.762 1.00 84.75 114 THR A C 1
ATOM 856 O O . THR A 1 114 ? -8.119 7.731 14.099 1.00 84.75 114 THR A O 1
ATOM 859 N N . VAL A 1 115 ? -10.157 6.791 14.250 1.00 83.69 115 VAL A N 1
ATOM 860 C CA . VAL A 1 115 ? -10.247 6.460 12.826 1.00 83.69 115 VAL A CA 1
ATOM 861 C C . VAL A 1 115 ? -10.725 7.690 12.056 1.00 83.69 115 VAL A C 1
ATOM 863 O O . VAL A 1 115 ? -11.829 8.196 12.278 1.00 83.69 115 VAL A O 1
ATOM 866 N N . GLY A 1 116 ? -9.879 8.201 11.165 1.00 77.00 116 GLY A N 1
ATOM 867 C CA . GLY A 1 116 ? -10.207 9.322 10.296 1.00 77.00 116 GLY A CA 1
ATOM 868 C C . GLY A 1 116 ? -11.355 8.969 9.352 1.00 77.00 116 GLY A C 1
ATOM 869 O O . GLY A 1 116 ? -11.419 7.864 8.820 1.00 77.00 116 GLY A O 1
ATOM 870 N N . LYS A 1 117 ? -12.251 9.927 9.085 1.00 67.56 117 LYS A N 1
ATOM 871 C CA . LYS A 1 117 ? -13.404 9.715 8.185 1.00 67.56 117 LYS A CA 1
ATOM 872 C C . LYS A 1 117 ? -13.006 9.233 6.787 1.00 67.56 117 LYS A C 1
ATOM 874 O O . LYS A 1 117 ? -13.767 8.510 6.171 1.00 67.56 117 LYS A O 1
ATOM 879 N N . ILE A 1 118 ? -11.815 9.605 6.319 1.00 58.22 118 ILE A N 1
ATOM 880 C CA . ILE A 1 118 ? -11.276 9.197 5.014 1.00 58.22 118 ILE A CA 1
ATOM 881 C C . ILE A 1 118 ? -11.012 7.681 4.957 1.00 58.22 118 ILE A C 1
ATOM 883 O O . ILE A 1 118 ? -11.124 7.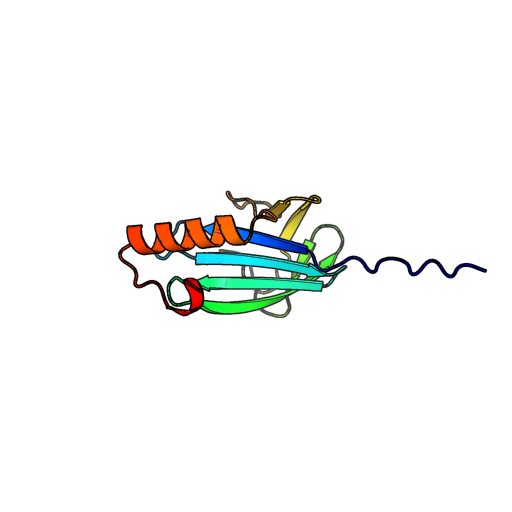089 3.892 1.00 58.22 118 ILE A O 1
ATOM 887 N N . VAL A 1 119 ? -10.707 7.044 6.093 1.00 62.31 119 VAL A N 1
ATOM 888 C CA . VAL A 1 119 ? -10.509 5.586 6.183 1.00 62.31 119 VAL A CA 1
ATOM 889 C C . VAL A 1 119 ? -11.852 4.842 6.220 1.00 62.31 119 VAL A C 1
ATOM 891 O O . VAL A 1 119 ? -11.916 3.683 5.831 1.00 62.31 119 VAL A O 1
ATOM 894 N N . LEU A 1 120 ? -12.933 5.505 6.652 1.00 64.31 120 LEU A N 1
ATOM 895 C CA . LEU A 1 120 ? -14.265 4.906 6.820 1.00 64.31 120 LEU A CA 1
ATOM 896 C C . LEU A 1 120 ? -15.110 4.853 5.532 1.00 64.31 120 LEU A C 1
ATOM 898 O O . LEU A 1 120 ? -16.131 4.166 5.540 1.00 64.31 120 LEU A O 1
ATOM 902 N N . GLY A 1 121 ? -14.688 5.541 4.462 1.00 54.56 121 GLY A N 1
ATOM 903 C CA . GLY A 1 121 ? -15.474 5.705 3.230 1.00 54.56 121 GLY A CA 1
ATOM 904 C C . GLY A 1 121 ? -16.460 6.866 3.291 1.00 54.56 121 GLY A C 1
ATOM 905 O O . GLY A 1 121 ? -17.281 6.922 4.234 1.00 54.56 121 GLY A O 1
#